Protein AF-A0A4U5PJP8-F1 (afdb_monomer)

Structure (mmCIF, N/CA/C/O backbone):
data_AF-A0A4U5PJP8-F1
#
_entry.id   AF-A0A4U5PJP8-F1
#
loop_
_atom_site.group_PDB
_atom_site.id
_atom_site.type_symbol
_atom_site.label_atom_id
_atom_site.label_alt_id
_atom_site.label_comp_id
_atom_site.label_asym_id
_atom_site.label_entity_id
_atom_site.label_seq_id
_atom_site.pdbx_PDB_ins_code
_atom_site.Cartn_x
_atom_site.Cartn_y
_atom_site.Cartn_z
_atom_site.occupancy
_atom_site.B_iso_or_equiv
_atom_site.auth_seq_id
_atom_site.auth_comp_id
_atom_site.auth_asym_id
_atom_site.auth_atom_id
_atom_site.pdbx_PDB_model_num
ATOM 1 N N . MET A 1 1 ? 1.789 38.811 -8.626 1.00 73.00 1 MET A N 1
ATOM 2 C CA . MET A 1 1 ? 1.783 38.838 -7.146 1.00 73.00 1 MET A CA 1
ATOM 3 C C . MET A 1 1 ? 2.077 37.422 -6.665 1.00 73.00 1 MET A C 1
ATOM 5 O O . MET A 1 1 ? 1.461 36.508 -7.191 1.00 73.00 1 MET A O 1
ATOM 9 N N . ILE A 1 2 ? 3.052 37.207 -5.775 1.00 87.88 2 ILE A N 1
ATOM 10 C CA . ILE A 1 2 ? 3.355 35.864 -5.243 1.00 87.88 2 ILE A CA 1
ATOM 11 C C . ILE A 1 2 ? 2.547 35.674 -3.959 1.00 87.88 2 ILE A C 1
ATOM 13 O O . ILE A 1 2 ? 2.768 36.397 -2.989 1.00 87.88 2 ILE A O 1
ATOM 17 N N . HIS A 1 3 ? 1.638 34.702 -3.949 1.00 88.25 3 HIS A N 1
ATOM 18 C CA . HIS A 1 3 ? 0.884 34.324 -2.755 1.00 88.25 3 HIS A CA 1
ATOM 19 C C . HIS A 1 3 ? 1.655 33.251 -1.980 1.00 88.25 3 HIS A C 1
ATOM 21 O O . HIS A 1 3 ? 2.099 32.260 -2.556 1.00 88.25 3 HIS A O 1
ATOM 27 N N . LYS A 1 4 ? 1.842 33.460 -0.672 1.00 88.75 4 LYS A N 1
ATOM 28 C CA . LYS A 1 4 ? 2.481 32.491 0.230 1.00 88.75 4 LYS A CA 1
ATOM 29 C C . LYS A 1 4 ? 1.432 31.870 1.146 1.00 88.75 4 LYS A C 1
ATOM 31 O O . LYS A 1 4 ? 0.497 32.554 1.553 1.00 88.75 4 LYS A O 1
ATOM 36 N N . SER A 1 5 ? 1.613 30.591 1.474 1.00 88.25 5 SER A N 1
ATOM 37 C CA . SER A 1 5 ? 0.767 29.890 2.445 1.00 88.25 5 SER A CA 1
ATOM 38 C C . SER A 1 5 ? 0.801 30.598 3.810 1.00 88.25 5 SER A C 1
ATOM 40 O O . SER A 1 5 ? 1.896 30.952 4.263 1.00 88.25 5 SER A O 1
ATOM 42 N N . PRO A 1 6 ? -0.348 30.764 4.495 1.00 91.25 6 PRO A N 1
ATOM 43 C CA . PRO A 1 6 ? -0.387 31.303 5.855 1.00 91.25 6 PRO A CA 1
ATOM 44 C C . PRO A 1 6 ? 0.172 30.319 6.897 1.00 91.25 6 PRO A C 1
ATOM 46 O O . PRO A 1 6 ? 0.487 30.724 8.010 1.00 91.25 6 PRO A O 1
ATOM 49 N N . PHE A 1 7 ? 0.333 29.041 6.542 1.00 87.69 7 PHE A N 1
ATOM 50 C CA . PHE A 1 7 ? 0.778 27.973 7.446 1.00 87.69 7 PHE A CA 1
ATOM 51 C C . PHE A 1 7 ? 2.306 27.789 7.487 1.00 87.69 7 PHE A C 1
ATOM 53 O O . PHE A 1 7 ? 2.803 26.815 8.045 1.00 87.69 7 PHE A O 1
ATOM 60 N N . GLY A 1 8 ? 3.070 28.714 6.897 1.00 84.75 8 GLY A N 1
ATOM 61 C CA . GLY A 1 8 ? 4.529 28.628 6.836 1.00 84.75 8 GLY A CA 1
ATOM 62 C C . GLY A 1 8 ? 5.041 27.603 5.818 1.00 84.75 8 GLY A C 1
ATOM 63 O O . GLY A 1 8 ? 4.315 27.153 4.929 1.00 84.75 8 GLY A O 1
ATOM 64 N N . LYS A 1 9 ? 6.337 27.279 5.904 1.00 76.25 9 LYS A N 1
ATOM 65 C CA . LYS A 1 9 ? 6.967 26.232 5.087 1.00 76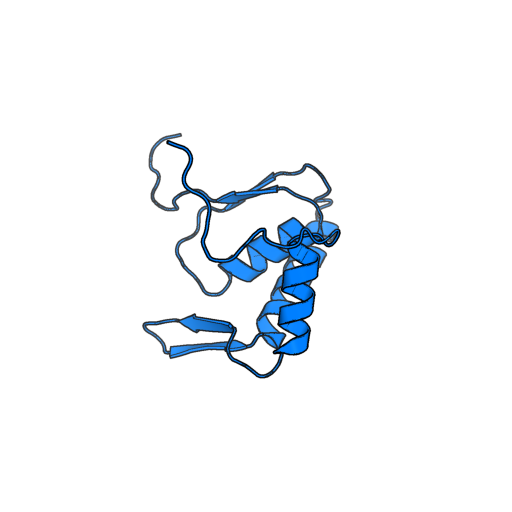.25 9 LYS A CA 1
ATOM 66 C C . LYS A 1 9 ? 6.868 24.904 5.837 1.00 76.25 9 LYS A C 1
ATOM 68 O O . LYS A 1 9 ? 7.256 24.845 6.998 1.00 76.25 9 LYS A O 1
ATOM 73 N N . TYR A 1 10 ? 6.373 23.864 5.170 1.00 73.06 10 TYR A N 1
ATOM 74 C CA . TYR A 1 10 ? 6.410 22.498 5.693 1.00 73.06 10 TYR A CA 1
ATOM 75 C C . TYR A 1 10 ? 7.865 22.073 5.938 1.00 73.06 10 TYR A C 1
ATOM 77 O O . TYR A 1 10 ? 8.746 22.419 5.146 1.00 73.06 10 TYR A O 1
ATOM 85 N N . PHE A 1 11 ? 8.120 21.357 7.034 1.00 68.00 11 PHE A N 1
ATOM 86 C CA . PHE A 1 11 ? 9.456 20.863 7.354 1.00 68.00 11 PHE A CA 1
ATOM 87 C C . PHE A 1 11 ? 9.774 19.660 6.460 1.00 68.00 11 PHE A C 1
ATOM 89 O O . PHE A 1 11 ? 9.059 18.661 6.536 1.00 68.00 11 PHE A O 1
ATOM 96 N N . PRO A 1 12 ? 10.812 19.720 5.610 1.00 70.94 12 PRO A N 1
ATOM 97 C CA . PRO A 1 12 ? 11.243 18.536 4.887 1.00 70.94 12 PRO A CA 1
ATOM 98 C C . PRO A 1 12 ? 11.752 17.503 5.899 1.00 70.94 12 PRO A C 1
ATOM 100 O O . PRO A 1 12 ? 12.578 17.828 6.751 1.00 70.94 12 PRO A O 1
ATOM 103 N N . THR A 1 13 ? 11.245 16.275 5.814 1.00 83.69 13 THR A N 1
ATOM 104 C CA . THR A 1 13 ? 11.874 15.120 6.463 1.00 83.69 13 THR A CA 1
ATOM 105 C C . THR A 1 13 ? 12.830 14.447 5.479 1.00 83.69 13 THR A C 1
ATOM 107 O O . THR A 1 13 ? 12.643 14.538 4.264 1.00 83.69 13 THR A O 1
ATOM 110 N N . ASN A 1 14 ? 13.866 13.801 6.014 1.00 88.38 14 ASN A N 1
ATOM 111 C CA . ASN A 1 14 ? 14.745 12.918 5.248 1.00 88.38 14 ASN A CA 1
ATOM 112 C C . ASN A 1 14 ? 14.154 11.505 5.098 1.00 88.38 14 ASN A C 1
ATOM 114 O O . ASN A 1 14 ? 14.706 10.701 4.351 1.00 88.38 14 ASN A O 1
ATOM 118 N N . ASP A 1 15 ? 13.062 11.205 5.805 1.00 90.38 15 ASP A N 1
ATOM 119 C CA . ASP A 1 15 ? 12.383 9.915 5.737 1.00 90.38 15 ASP A CA 1
ATOM 120 C C . ASP A 1 15 ? 11.684 9.742 4.387 1.00 90.38 15 ASP A C 1
ATOM 122 O O . ASP A 1 15 ? 11.126 10.691 3.822 1.00 90.38 15 ASP A O 1
ATOM 126 N N . SER A 1 16 ? 11.671 8.511 3.875 1.00 91.00 16 SER A N 1
ATOM 127 C CA . SER A 1 16 ? 10.877 8.211 2.690 1.00 91.00 16 SER A CA 1
ATOM 128 C C . SER A 1 16 ? 9.382 8.276 3.015 1.00 91.00 16 SER A C 1
ATOM 130 O O . SER A 1 16 ? 8.957 8.079 4.155 1.00 91.00 16 SER A O 1
ATOM 132 N N . PHE A 1 17 ? 8.552 8.502 1.993 1.00 90.94 17 PHE A N 1
ATOM 133 C CA . PHE A 1 17 ? 7.096 8.409 2.138 1.00 90.94 17 PHE A CA 1
ATOM 134 C C . PHE A 1 17 ? 6.677 7.081 2.792 1.00 90.94 17 PHE A C 1
ATOM 136 O O . PHE A 1 17 ? 5.863 7.073 3.715 1.00 90.94 17 PHE A O 1
ATOM 143 N N . THR A 1 18 ? 7.280 5.974 2.353 1.00 94.44 18 THR A N 1
ATOM 144 C CA . THR A 1 18 ? 7.021 4.635 2.883 1.00 94.44 18 THR A CA 1
ATOM 145 C C . THR A 1 18 ? 7.341 4.555 4.373 1.00 94.44 18 THR A C 1
ATOM 147 O O . THR A 1 18 ? 6.514 4.069 5.140 1.00 94.44 18 THR A O 1
ATOM 150 N N . ASP A 1 19 ? 8.485 5.089 4.811 1.00 94.25 19 ASP A N 1
ATOM 151 C CA . ASP A 1 19 ? 8.891 5.067 6.223 1.00 94.25 19 ASP A CA 1
ATOM 152 C C . ASP A 1 19 ? 7.912 5.840 7.110 1.00 94.25 19 ASP A C 1
ATOM 154 O O . ASP A 1 19 ? 7.503 5.345 8.165 1.00 94.25 19 ASP A O 1
ATOM 158 N N . ILE A 1 20 ? 7.480 7.020 6.652 1.00 94.25 20 ILE A N 1
ATOM 159 C CA . ILE A 1 20 ? 6.502 7.863 7.354 1.00 94.25 20 ILE A CA 1
ATOM 160 C C . ILE A 1 20 ? 5.178 7.111 7.520 1.00 94.25 20 ILE A C 1
ATOM 162 O O . ILE A 1 20 ? 4.610 7.071 8.616 1.00 94.25 20 ILE A O 1
ATOM 166 N N . VAL A 1 21 ? 4.681 6.490 6.446 1.00 95.62 21 VAL A N 1
ATOM 167 C CA . VAL A 1 21 ? 3.413 5.754 6.486 1.00 95.62 21 VAL A CA 1
ATOM 168 C C . VAL A 1 21 ? 3.535 4.522 7.377 1.00 95.62 21 VAL A C 1
ATOM 170 O O . VAL A 1 21 ? 2.706 4.352 8.268 1.00 95.62 21 VAL A O 1
ATOM 173 N N . LEU A 1 22 ? 4.582 3.707 7.220 1.00 96.62 22 LEU A N 1
ATOM 174 C CA . LEU A 1 22 ? 4.801 2.508 8.036 1.00 96.62 22 LEU A CA 1
ATOM 175 C C . LEU A 1 22 ? 4.946 2.838 9.530 1.00 96.62 22 LEU A C 1
ATOM 177 O O . LEU A 1 22 ? 4.450 2.092 10.379 1.00 96.62 22 LEU A O 1
ATOM 181 N N . ALA A 1 23 ? 5.586 3.960 9.874 1.00 95.88 23 ALA A N 1
ATOM 182 C CA . ALA A 1 23 ? 5.642 4.444 11.251 1.00 95.88 23 ALA A CA 1
ATOM 183 C C . ALA A 1 23 ? 4.240 4.756 11.799 1.00 95.88 23 ALA A C 1
ATOM 185 O O . ALA A 1 23 ? 3.904 4.321 12.903 1.00 95.88 23 ALA A O 1
ATOM 186 N N . SER A 1 24 ? 3.401 5.424 11.003 1.00 95.50 24 SER A N 1
ATOM 187 C CA . SER A 1 24 ? 2.005 5.707 11.354 1.00 95.50 24 SER A CA 1
ATOM 188 C C . SER A 1 24 ? 1.171 4.429 11.517 1.00 95.50 24 SER A C 1
ATOM 190 O O . SER A 1 24 ? 0.430 4.304 12.498 1.00 95.50 24 SER A O 1
ATOM 192 N N . LEU A 1 25 ? 1.346 3.428 10.636 1.00 97.44 25 LEU A N 1
ATOM 193 C CA . LEU A 1 25 ? 0.630 2.150 10.755 1.00 97.44 25 LEU A CA 1
ATOM 194 C C . LEU A 1 25 ? 0.928 1.456 12.091 1.00 97.44 25 LEU A C 1
ATOM 196 O O . LEU A 1 25 ? 0.021 0.974 12.769 1.00 97.44 25 LEU A O 1
ATOM 200 N N . ARG A 1 26 ? 2.197 1.455 12.516 1.00 97.44 26 ARG A N 1
ATOM 201 C CA . ARG A 1 26 ? 2.592 0.899 13.819 1.00 97.44 26 ARG A CA 1
ATOM 202 C C . ARG A 1 26 ? 2.036 1.716 14.984 1.00 97.44 26 ARG A C 1
ATOM 204 O O . ARG A 1 26 ? 1.551 1.139 15.955 1.00 97.44 26 ARG A O 1
ATOM 211 N N . GLN A 1 27 ? 2.076 3.045 14.888 1.00 98.06 27 GLN A N 1
ATOM 212 C CA . GLN A 1 27 ? 1.606 3.947 15.944 1.00 98.06 27 GLN A CA 1
ATOM 213 C C . GLN A 1 27 ? 0.097 3.826 16.202 1.00 98.06 27 GLN A C 1
ATOM 215 O O . GLN A 1 27 ? -0.362 4.010 17.331 1.00 98.06 27 GLN A O 1
ATOM 220 N N . HIS A 1 28 ? -0.690 3.533 15.169 1.00 97.94 28 HIS A N 1
ATOM 221 C CA . HIS A 1 28 ? -2.151 3.512 15.236 1.00 97.94 28 HIS A CA 1
ATOM 222 C C . HIS A 1 28 ? -2.761 2.117 15.095 1.00 97.94 28 HIS A C 1
ATOM 224 O O . HIS A 1 28 ? -3.952 2.017 14.815 1.00 97.94 28 HIS A O 1
ATOM 230 N N . LYS A 1 29 ? -1.970 1.066 15.346 1.00 97.69 29 LYS A N 1
ATOM 231 C CA . LYS A 1 29 ? -2.278 -0.354 15.102 1.00 97.69 29 LYS A CA 1
ATOM 232 C C . LYS A 1 29 ? -3.726 -0.800 15.376 1.00 97.69 29 LYS A C 1
ATOM 234 O O . LYS A 1 29 ? -4.288 -1.517 14.558 1.00 97.69 29 LYS A O 1
ATOM 239 N N . ASP A 1 30 ? -4.340 -0.346 16.471 1.00 97.38 30 ASP A N 1
ATOM 240 C CA . ASP A 1 30 ? -5.668 -0.801 16.917 1.00 97.38 30 ASP A CA 1
ATOM 241 C C . ASP A 1 30 ? -6.841 0.012 16.318 1.00 97.38 30 ASP A C 1
ATOM 243 O O . ASP A 1 30 ? -8.006 -0.264 16.601 1.00 97.38 30 ASP A O 1
ATOM 247 N N . LYS A 1 31 ? -6.566 1.048 15.513 1.00 98.38 31 LYS A N 1
ATOM 248 C CA . LYS A 1 31 ? -7.594 1.875 14.861 1.00 98.38 31 LYS A CA 1
ATOM 249 C C . LYS A 1 31 ? -7.966 1.308 13.483 1.00 98.38 31 LYS A C 1
ATOM 251 O O . LYS A 1 31 ? -7.116 0.699 12.834 1.00 98.38 31 LYS A O 1
ATOM 256 N N . PRO A 1 32 ? -9.198 1.539 12.990 1.00 98.12 32 PRO A N 1
ATOM 257 C CA . PRO A 1 32 ? -9.533 1.260 11.597 1.00 98.12 32 PRO A CA 1
ATOM 258 C C . PRO A 1 32 ? -8.724 2.180 10.670 1.00 98.12 32 PRO A C 1
ATOM 260 O O . PRO A 1 32 ? -8.728 3.398 10.855 1.00 98.12 32 PRO A O 1
ATOM 263 N N . ALA A 1 33 ? -8.042 1.591 9.692 1.00 97.94 33 ALA A N 1
ATOM 264 C CA . ALA A 1 33 ? -7.346 2.294 8.619 1.00 97.94 33 ALA A CA 1
ATOM 265 C C . ALA A 1 33 ? -8.243 2.443 7.387 1.00 97.94 33 ALA A C 1
ATOM 267 O O . ALA A 1 33 ? -8.318 3.524 6.806 1.00 97.94 33 ALA A O 1
ATOM 268 N N . LEU A 1 34 ? -8.945 1.367 7.017 1.00 98.12 34 LEU A N 1
ATOM 269 C CA . LEU A 1 34 ? -9.822 1.304 5.850 1.00 98.12 34 LEU A CA 1
ATOM 270 C C . LEU A 1 34 ? -11.197 0.784 6.262 1.00 98.12 34 LEU A C 1
ATOM 272 O O . LEU A 1 34 ? -11.310 -0.056 7.156 1.00 98.12 34 LEU A O 1
ATOM 276 N N . ILE A 1 35 ? -12.239 1.296 5.610 1.00 98.19 35 ILE A N 1
ATOM 277 C CA . ILE A 1 35 ? -13.622 0.868 5.817 1.00 98.19 35 ILE A CA 1
ATOM 278 C C . ILE A 1 35 ? -14.276 0.725 4.448 1.00 98.19 35 ILE A C 1
ATOM 280 O O . ILE A 1 35 ? -14.306 1.685 3.676 1.00 98.19 35 ILE A O 1
ATOM 284 N N . HIS A 1 36 ? -14.817 -0.453 4.155 1.00 97.75 36 HIS A N 1
ATOM 285 C CA . HIS A 1 36 ? -15.627 -0.662 2.968 1.00 97.75 36 HIS A CA 1
ATOM 286 C C . HIS A 1 36 ? -16.994 -0.018 3.192 1.00 97.75 36 HIS A C 1
ATOM 288 O O . HIS A 1 36 ? -17.724 -0.390 4.110 1.00 97.75 36 HIS A O 1
ATOM 294 N N . ALA A 1 37 ? -17.353 0.953 2.353 1.00 96.19 37 ALA A N 1
ATOM 295 C CA . ALA A 1 37 ? -18.535 1.782 2.580 1.00 96.19 37 ALA A CA 1
ATOM 296 C C . ALA A 1 37 ? -19.847 0.977 2.590 1.00 96.19 37 ALA A C 1
ATOM 298 O O . ALA A 1 37 ? -20.715 1.241 3.415 1.00 96.19 37 ALA A O 1
ATOM 299 N N . GLU A 1 38 ? -19.980 -0.009 1.698 1.00 96.56 38 GLU A N 1
ATOM 300 C CA . GLU A 1 38 ? -21.232 -0.766 1.543 1.00 96.56 38 GLU A CA 1
ATOM 301 C C . GLU A 1 38 ? 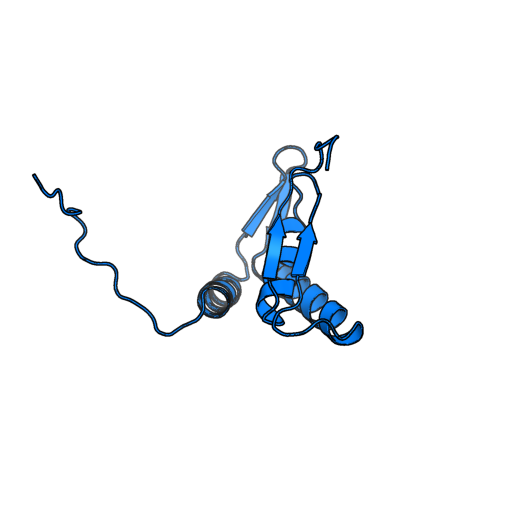-21.384 -1.910 2.557 1.00 96.56 38 GLU A C 1
ATOM 303 O O . GLU A 1 38 ? -22.448 -2.070 3.148 1.00 96.56 38 GLU A O 1
ATOM 308 N N . THR A 1 39 ? -20.331 -2.702 2.787 1.00 96.94 39 THR A N 1
ATOM 309 C CA . THR A 1 39 ? -20.365 -3.854 3.703 1.00 96.94 39 THR A CA 1
ATOM 310 C C . THR A 1 39 ? -20.074 -3.479 5.156 1.00 96.94 39 THR A C 1
ATOM 312 O O . THR A 1 39 ? -20.388 -4.244 6.065 1.00 96.94 39 THR A O 1
ATOM 315 N N . GLY A 1 40 ? -19.456 -2.318 5.399 1.00 97.62 40 GLY A N 1
ATOM 316 C CA . GLY A 1 40 ? -18.975 -1.913 6.719 1.00 97.62 40 GLY A CA 1
ATOM 317 C C . GLY A 1 40 ? -17.745 -2.689 7.202 1.00 97.62 40 GLY A C 1
ATOM 318 O O . GLY A 1 40 ? -17.335 -2.494 8.349 1.00 97.62 40 GLY A O 1
ATOM 319 N N . GLU A 1 41 ? -17.163 -3.547 6.357 1.00 98.06 41 GLU A N 1
ATOM 320 C CA . GLU A 1 41 ? -15.922 -4.266 6.641 1.00 98.06 41 GLU A CA 1
ATOM 321 C C . GLU A 1 41 ? -14.796 -3.281 6.960 1.00 98.06 41 GLU A C 1
ATOM 323 O O . GLU A 1 41 ? -14.698 -2.212 6.353 1.00 98.06 41 GLU A O 1
ATOM 328 N N . LYS A 1 42 ? -13.957 -3.621 7.941 1.00 98.38 42 LYS A N 1
ATOM 329 C CA . LYS A 1 42 ? -12.884 -2.750 8.419 1.00 98.38 42 LYS A CA 1
ATOM 330 C C . LYS A 1 42 ? -11.563 -3.486 8.367 1.00 98.38 42 LYS A C 1
ATOM 332 O O . LYS A 1 42 ? -11.482 -4.621 8.817 1.00 98.38 42 LYS A O 1
ATOM 337 N N . VAL A 1 43 ? -10.538 -2.772 7.922 1.00 98.38 43 VAL A N 1
ATOM 338 C CA . VAL A 1 43 ? -9.141 -3.185 8.040 1.00 98.38 43 VAL A CA 1
ATOM 339 C C . VAL A 1 43 ? -8.474 -2.231 9.015 1.00 98.38 43 VAL A C 1
ATOM 341 O O . VAL A 1 43 ? -8.480 -1.013 8.816 1.00 98.38 43 VAL A O 1
ATOM 344 N N . SER A 1 44 ? -7.935 -2.765 10.101 1.00 98.62 44 SER A N 1
ATOM 345 C CA . SER A 1 44 ? -7.140 -2.022 11.073 1.00 98.62 44 SER A CA 1
ATOM 346 C C . SER A 1 44 ? -5.780 -1.616 10.505 1.00 98.62 44 SER A C 1
ATOM 348 O O . SER A 1 44 ? -5.283 -2.183 9.531 1.00 98.62 44 SER A O 1
ATOM 350 N N . PHE A 1 45 ? -5.129 -0.642 11.140 1.00 98.62 45 PHE A N 1
ATOM 351 C CA . PHE A 1 45 ? -3.753 -0.278 10.796 1.00 98.62 45 PHE A CA 1
ATOM 352 C C . PHE A 1 45 ? -2.777 -1.456 10.956 1.00 98.62 45 PHE A C 1
ATOM 354 O O . PHE A 1 45 ? -1.845 -1.584 10.162 1.00 98.62 45 PHE A O 1
ATOM 361 N N . ALA A 1 46 ? -2.997 -2.332 11.945 1.00 98.62 46 ALA A N 1
ATOM 362 C CA . ALA A 1 46 ? -2.209 -3.549 12.127 1.00 98.62 46 ALA A CA 1
ATOM 363 C C . ALA A 1 46 ? -2.369 -4.527 10.953 1.00 98.62 46 ALA A C 1
ATOM 365 O O . ALA A 1 46 ? -1.369 -5.025 10.433 1.00 98.62 46 ALA A O 1
ATOM 366 N N . GLU A 1 47 ? -3.607 -4.774 10.522 1.00 98.62 47 GLU A N 1
ATOM 367 C CA . GLU A 1 47 ? -3.911 -5.664 9.395 1.00 98.62 47 GLU A CA 1
ATOM 368 C C . GLU A 1 47 ? -3.364 -5.104 8.084 1.00 98.62 47 GLU A C 1
ATOM 370 O O . GLU A 1 47 ? -2.696 -5.831 7.355 1.00 98.62 47 GLU A O 1
ATOM 375 N N . LEU A 1 48 ? -3.535 -3.803 7.828 1.00 98.69 48 LEU A N 1
ATOM 376 C CA . LEU A 1 48 ? -2.960 -3.149 6.652 1.00 98.69 48 LEU A CA 1
ATOM 377 C C . LEU A 1 48 ? -1.429 -3.260 6.641 1.00 98.69 48 LEU A C 1
ATOM 379 O O . LEU A 1 48 ? -0.836 -3.572 5.610 1.00 98.69 48 LEU A O 1
ATOM 383 N N . ASN A 1 49 ? -0.776 -3.046 7.788 1.00 98.44 49 ASN A N 1
ATOM 384 C CA . ASN A 1 49 ? 0.671 -3.217 7.895 1.00 98.44 49 ASN A CA 1
ATOM 385 C C . ASN A 1 49 ? 1.086 -4.661 7.584 1.00 98.44 49 ASN A C 1
ATOM 387 O O . ASN A 1 49 ? 2.044 -4.872 6.845 1.00 98.44 49 ASN A O 1
ATOM 391 N N . HIS A 1 50 ? 0.367 -5.649 8.118 1.00 98.56 50 HIS A N 1
ATOM 392 C CA . HIS A 1 50 ? 0.636 -7.060 7.853 1.00 98.56 50 HIS A CA 1
ATOM 393 C C . HIS A 1 50 ? 0.447 -7.418 6.371 1.00 98.56 50 HIS A C 1
ATOM 395 O O . HIS A 1 50 ? 1.339 -8.016 5.771 1.00 98.56 50 HIS A O 1
ATOM 401 N N . GLN A 1 51 ? -0.660 -6.992 5.759 1.00 98.69 51 GLN A N 1
ATOM 402 C CA . GLN A 1 51 ? -0.946 -7.210 4.339 1.00 98.69 51 GLN A CA 1
ATOM 403 C C . GLN A 1 51 ? 0.115 -6.562 3.440 1.00 98.69 51 GLN A C 1
ATOM 405 O O . GLN A 1 51 ? 0.601 -7.208 2.516 1.00 98.69 51 GLN A O 1
ATOM 410 N N . ALA A 1 52 ? 0.540 -5.328 3.737 1.00 98.56 52 ALA A N 1
ATOM 411 C CA . ALA A 1 52 ? 1.599 -4.651 2.987 1.00 98.56 52 ALA A CA 1
ATOM 412 C C . ALA A 1 52 ? 2.932 -5.418 3.038 1.00 98.56 52 ALA A C 1
ATOM 414 O O . ALA A 1 52 ? 3.579 -5.595 2.006 1.00 98.56 52 ALA A O 1
ATOM 415 N N . HIS A 1 53 ? 3.314 -5.938 4.213 1.00 98.56 53 HIS A N 1
ATOM 416 C CA . HIS A 1 53 ? 4.508 -6.783 4.341 1.00 98.56 53 HIS A CA 1
ATOM 417 C C . HIS A 1 53 ? 4.346 -8.107 3.587 1.00 98.56 53 HIS A C 1
ATOM 419 O O . HIS A 1 53 ? 5.291 -8.551 2.946 1.00 98.56 53 HIS A O 1
ATOM 425 N N . SER A 1 54 ? 3.153 -8.710 3.600 1.00 98.69 54 SER A N 1
ATOM 426 C CA . SER A 1 54 ? 2.878 -9.921 2.821 1.00 98.69 54 SER A CA 1
ATOM 427 C C . SER A 1 54 ? 3.041 -9.684 1.316 1.00 98.69 54 SER A C 1
ATOM 429 O O . SER A 1 54 ? 3.608 -10.533 0.631 1.00 98.69 54 SER A O 1
ATOM 431 N N . VAL A 1 55 ? 2.578 -8.540 0.798 1.00 98.44 55 VAL A N 1
ATOM 432 C CA . VAL A 1 55 ? 2.791 -8.157 -0.607 1.00 98.44 55 VAL A CA 1
ATOM 433 C C . VAL A 1 55 ? 4.280 -7.962 -0.884 1.00 98.44 55 VAL A C 1
ATOM 435 O O . VAL A 1 55 ? 4.783 -8.517 -1.855 1.00 98.44 55 VAL A O 1
ATOM 438 N N . ALA A 1 56 ? 4.997 -7.221 -0.032 1.00 98.25 56 ALA A N 1
ATOM 439 C CA . ALA A 1 56 ? 6.433 -6.990 -0.197 1.00 98.25 56 ALA A CA 1
ATOM 440 C C . ALA A 1 56 ? 7.230 -8.307 -0.237 1.00 98.25 56 ALA A C 1
ATOM 442 O O . ALA A 1 56 ? 8.033 -8.508 -1.143 1.00 98.25 56 ALA A O 1
ATOM 443 N N . SER A 1 57 ? 6.946 -9.238 0.682 1.00 98.50 57 SER A N 1
ATOM 444 C CA . SER A 1 57 ? 7.583 -10.560 0.711 1.00 98.50 57 SER A CA 1
ATOM 445 C C . SER A 1 57 ? 7.271 -11.397 -0.529 1.00 98.50 57 SER A C 1
ATOM 447 O O . SER A 1 57 ? 8.149 -12.091 -1.029 1.00 98.50 57 SER A O 1
ATOM 449 N N . TYR A 1 58 ? 6.045 -11.340 -1.054 1.00 98.50 58 TYR A N 1
ATOM 450 C CA . TYR A 1 58 ? 5.721 -12.018 -2.311 1.00 98.50 58 TYR A CA 1
ATOM 451 C C . TYR A 1 58 ? 6.469 -11.403 -3.502 1.00 98.50 58 TYR A C 1
ATOM 453 O O . TYR A 1 58 ? 7.009 -12.126 -4.335 1.00 98.50 58 TYR A O 1
ATOM 461 N N . LEU A 1 59 ? 6.537 -10.072 -3.569 1.00 98.31 59 LEU A N 1
ATOM 462 C CA . LEU A 1 59 ? 7.278 -9.362 -4.610 1.00 98.31 59 LEU A CA 1
ATOM 463 C C . LEU A 1 59 ? 8.773 -9.721 -4.577 1.00 98.31 59 LEU A C 1
ATOM 465 O O . LEU A 1 59 ? 9.357 -9.995 -5.621 1.00 98.31 59 LEU A O 1
ATOM 469 N N . GLU A 1 60 ? 9.370 -9.812 -3.388 1.00 98.12 60 GLU A N 1
ATOM 470 C CA . GLU A 1 60 ? 10.743 -10.299 -3.216 1.00 98.12 60 GLU A CA 1
ATOM 471 C C . GLU A 1 60 ? 10.933 -11.718 -3.783 1.00 98.12 60 GLU A C 1
ATOM 473 O O . GLU A 1 60 ? 11.910 -11.975 -4.483 1.00 98.12 60 GLU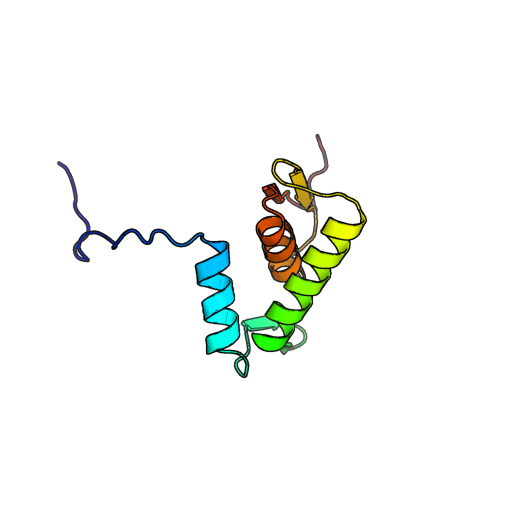 A O 1
ATOM 478 N N . GLN A 1 61 ? 9.980 -12.629 -3.545 1.00 98.44 61 GLN A N 1
ATOM 479 C CA . GLN A 1 61 ? 10.040 -14.012 -4.042 1.00 98.44 61 GLN A CA 1
ATOM 480 C C . GLN A 1 61 ? 10.011 -14.121 -5.570 1.00 98.44 61 GLN A C 1
ATOM 482 O O . GLN A 1 61 ? 10.553 -15.081 -6.114 1.00 98.44 61 GLN A O 1
ATOM 487 N N . ILE A 1 62 ? 9.380 -13.166 -6.256 1.00 98.06 62 ILE A N 1
ATOM 488 C CA . ILE A 1 62 ? 9.354 -13.104 -7.725 1.00 98.06 62 ILE A CA 1
ATOM 489 C C . ILE A 1 62 ? 10.455 -12.198 -8.296 1.00 98.06 62 ILE A C 1
ATOM 491 O O . ILE A 1 62 ? 10.363 -11.780 -9.447 1.00 98.06 62 ILE A O 1
ATOM 495 N N . GLU A 1 63 ? 11.476 -11.887 -7.491 1.00 97.94 63 GLU A N 1
ATOM 496 C CA . GLU A 1 63 ? 12.629 -11.051 -7.851 1.00 97.94 63 GLU A CA 1
ATOM 497 C C . GLU A 1 63 ? 12.263 -9.613 -8.264 1.00 97.94 63 GLU A C 1
ATOM 499 O O . GLU A 1 63 ? 13.046 -8.930 -8.927 1.00 97.94 63 GLU A O 1
ATOM 504 N N . PHE A 1 64 ? 11.093 -9.121 -7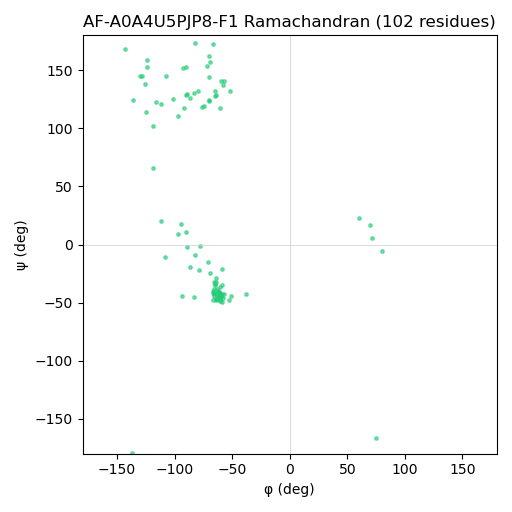.836 1.00 98.31 64 PHE A N 1
ATOM 505 C CA . PHE A 1 64 ? 10.699 -7.730 -8.037 1.00 98.31 64 PHE A CA 1
ATOM 506 C C . PHE A 1 64 ? 11.558 -6.817 -7.162 1.00 98.31 64 PHE A C 1
ATOM 508 O O . PHE A 1 64 ? 11.614 -6.951 -5.932 1.00 98.31 64 PHE A O 1
ATOM 515 N N . GLN A 1 65 ? 12.213 -5.859 -7.806 1.00 95.12 65 GLN A N 1
ATOM 516 C CA . GLN A 1 65 ? 13.268 -5.062 -7.203 1.00 95.12 65 GLN A CA 1
ATOM 517 C C . GLN A 1 65 ? 13.152 -3.577 -7.542 1.00 95.12 65 GLN A C 1
ATOM 519 O O . GLN A 1 65 ? 12.258 -3.095 -8.244 1.00 95.12 65 GLN A O 1
ATOM 524 N N . ARG A 1 66 ? 14.111 -2.811 -7.024 1.00 96.31 66 ARG A N 1
ATOM 525 C CA . ARG A 1 66 ? 14.220 -1.383 -7.288 1.00 96.31 66 ARG A CA 1
ATOM 526 C C . ARG A 1 66 ? 14.196 -1.115 -8.796 1.00 96.31 66 ARG A C 1
ATOM 528 O O . ARG A 1 66 ? 15.018 -1.654 -9.530 1.00 96.31 66 ARG A O 1
ATOM 535 N N . ARG A 1 67 ? 13.368 -0.145 -9.202 1.00 94.25 67 ARG A N 1
ATOM 536 C CA . ARG A 1 67 ? 13.133 0.304 -10.596 1.00 94.25 67 ARG A CA 1
ATOM 537 C C . ARG A 1 67 ? 12.175 -0.563 -11.415 1.00 94.25 67 ARG A C 1
ATOM 539 O O . ARG A 1 67 ? 11.827 -0.125 -12.511 1.00 94.25 67 ARG A O 1
ATOM 546 N N . ASP A 1 68 ? 11.704 -1.689 -10.892 1.00 97.94 68 ASP A N 1
ATOM 547 C CA . ASP A 1 68 ? 10.608 -2.417 -11.527 1.00 97.94 68 ASP A CA 1
ATOM 548 C C . ASP A 1 68 ? 9.289 -1.665 -11.355 1.00 97.94 68 ASP A C 1
ATOM 550 O O . ASP A 1 68 ? 9.111 -0.884 -10.415 1.00 97.94 68 ASP A O 1
ATOM 554 N N . VAL A 1 69 ? 8.360 -1.882 -12.286 1.00 97.88 69 VAL A N 1
ATOM 555 C CA . VAL A 1 69 ? 7.062 -1.201 -12.315 1.00 97.88 69 VAL A CA 1
ATOM 556 C C . VAL A 1 69 ? 5.948 -2.221 -12.120 1.00 97.88 69 VAL A C 1
ATOM 558 O O . VAL A 1 69 ? 5.803 -3.146 -12.914 1.00 97.88 69 VAL A O 1
ATOM 561 N N . ALA A 1 70 ? 5.126 -2.019 -11.093 1.00 97.69 70 ALA A N 1
ATOM 562 C CA . ALA A 1 70 ? 3.893 -2.764 -10.881 1.00 97.69 70 ALA A CA 1
ATOM 563 C C . ALA A 1 70 ? 2.709 -1.952 -11.425 1.00 97.69 70 ALA A C 1
ATOM 565 O O . ALA A 1 70 ? 2.357 -0.906 -10.874 1.00 97.69 70 ALA A O 1
ATOM 566 N N . CYS A 1 71 ? 2.101 -2.426 -12.513 1.00 95.94 71 CYS A N 1
ATOM 567 C CA . CYS A 1 71 ? 0.860 -1.860 -13.038 1.00 95.94 71 CYS A CA 1
ATOM 568 C C . CYS A 1 71 ? -0.341 -2.451 -12.292 1.00 95.94 71 CYS A C 1
ATOM 570 O O . CYS A 1 71 ? -0.449 -3.670 -12.165 1.00 95.94 71 CYS A O 1
ATOM 572 N N . CYS A 1 72 ? -1.244 -1.597 -11.816 1.00 95.00 72 CYS A N 1
ATOM 573 C CA . CYS A 1 72 ? -2.421 -2.003 -11.061 1.00 95.00 72 CYS A CA 1
ATOM 574 C C . CYS A 1 72 ? -3.693 -1.451 -11.714 1.00 95.00 72 CYS A C 1
ATOM 576 O O . CYS A 1 72 ? -3.901 -0.237 -11.755 1.00 95.00 72 CYS A O 1
ATOM 578 N N . ALA A 1 73 ? -4.530 -2.361 -12.218 1.00 94.69 73 ALA A N 1
ATOM 579 C CA . ALA A 1 73 ? -5.785 -2.081 -12.912 1.00 94.69 73 ALA A CA 1
ATOM 580 C C . ALA A 1 73 ? -6.962 -2.711 -12.150 1.00 94.69 73 ALA A C 1
ATOM 582 O O . ALA A 1 73 ? -7.585 -3.662 -12.618 1.00 94.69 73 ALA A O 1
ATOM 583 N N . ILE A 1 74 ? -7.228 -2.222 -10.939 1.00 94.62 74 ILE A N 1
ATOM 584 C CA . ILE A 1 74 ? -8.274 -2.755 -10.052 1.00 94.62 74 ILE A CA 1
ATOM 585 C C . ILE A 1 74 ? -9.258 -1.650 -9.647 1.00 94.62 74 ILE A C 1
ATOM 587 O O . ILE A 1 74 ? -8.875 -0.475 -9.634 1.00 94.62 74 ILE A O 1
ATOM 591 N N . PRO A 1 75 ? -10.526 -1.981 -9.338 1.00 94.19 75 PRO A N 1
ATOM 592 C CA . PRO A 1 75 ? -11.449 -1.023 -8.737 1.00 94.19 75 PRO A CA 1
ATOM 593 C C . PRO A 1 75 ? -10.999 -0.643 -7.318 1.00 94.19 75 PRO A C 1
ATOM 595 O O . PRO A 1 75 ? -10.091 -1.248 -6.748 1.00 94.19 75 PRO A O 1
ATOM 598 N N . ASN A 1 76 ? -11.669 0.341 -6.714 1.00 94.19 76 ASN A N 1
ATOM 599 C CA . ASN A 1 76 ? -11.460 0.650 -5.301 1.00 94.19 76 ASN A CA 1
ATOM 600 C C . ASN A 1 76 ? -11.807 -0.576 -4.444 1.00 94.19 76 ASN A C 1
ATOM 602 O O . ASN A 1 76 ? -12.958 -1.008 -4.420 1.00 94.19 76 ASN A O 1
ATOM 606 N N . CYS A 1 77 ? -10.820 -1.102 -3.725 1.00 95.69 77 CYS A N 1
ATOM 607 C CA . CYS A 1 77 ? -10.966 -2.228 -2.811 1.00 95.69 77 CYS A CA 1
ATOM 608 C C . CYS A 1 77 ? -10.076 -2.035 -1.574 1.00 95.69 77 CYS A C 1
ATOM 610 O O . CYS A 1 77 ? -9.229 -1.134 -1.533 1.00 95.69 77 CYS A O 1
ATOM 612 N N . LEU A 1 78 ? -10.276 -2.863 -0.547 1.00 97.94 78 LEU A N 1
ATOM 613 C CA . LEU A 1 78 ? -9.537 -2.761 0.715 1.00 97.94 78 LEU A CA 1
ATOM 614 C C . LEU A 1 78 ? -8.058 -3.150 0.563 1.00 97.94 78 LEU A C 1
ATOM 616 O O . LEU A 1 78 ? -7.217 -2.680 1.321 1.00 97.94 78 LEU A O 1
ATOM 620 N N . GLU A 1 79 ? -7.729 -3.960 -0.439 1.00 96.44 79 GLU A N 1
ATOM 621 C CA . GLU A 1 79 ? -6.383 -4.464 -0.714 1.00 96.44 79 GLU A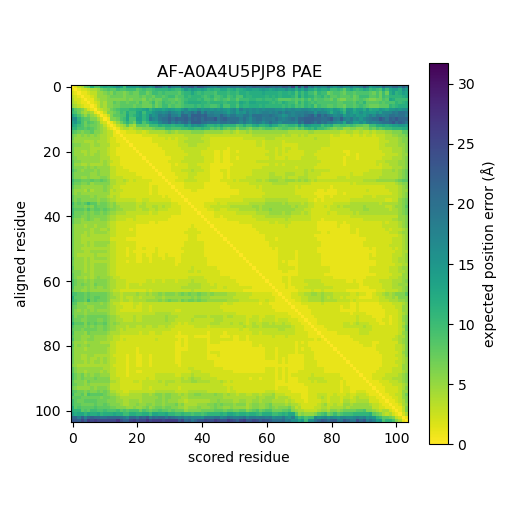 CA 1
ATOM 622 C C . GLU A 1 79 ? -5.497 -3.428 -1.416 1.00 96.44 79 GLU A C 1
ATOM 6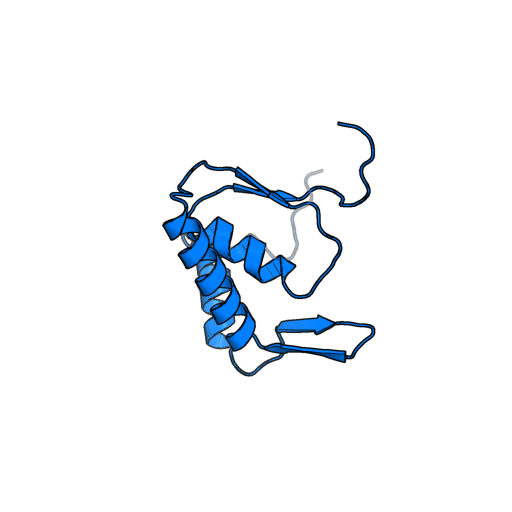24 O O . GLU A 1 79 ? -4.269 -3.512 -1.345 1.00 96.44 79 GLU A O 1
ATOM 629 N N . PHE A 1 80 ? -6.096 -2.434 -2.084 1.00 97.25 80 PHE A N 1
ATOM 630 C CA . PHE A 1 80 ? -5.366 -1.452 -2.887 1.00 97.25 80 PHE A CA 1
ATOM 631 C C . PHE A 1 80 ? -4.233 -0.757 -2.102 1.00 97.25 80 PHE A C 1
ATOM 633 O O . PHE A 1 80 ? -3.103 -0.734 -2.598 1.00 97.25 80 PHE A O 1
ATOM 640 N N . PRO A 1 81 ? -4.441 -0.253 -0.868 1.00 97.19 81 PRO A N 1
ATOM 641 C CA . PRO A 1 81 ? -3.361 0.378 -0.109 1.00 97.19 81 PRO A CA 1
ATOM 642 C C . PRO A 1 81 ? -2.232 -0.588 0.272 1.00 97.19 81 PRO A C 1
ATOM 644 O O . PRO A 1 81 ? -1.070 -0.183 0.277 1.00 97.19 81 PRO A O 1
ATOM 647 N N . ALA A 1 82 ? -2.541 -1.859 0.548 1.00 98.06 82 ALA A N 1
ATOM 648 C CA . ALA A 1 82 ? -1.524 -2.869 0.841 1.00 98.06 82 ALA A CA 1
ATOM 649 C C . ALA A 1 82 ? -0.647 -3.156 -0.388 1.00 98.06 82 ALA A C 1
ATOM 651 O O . ALA A 1 82 ? 0.573 -3.249 -0.256 1.00 98.06 82 ALA A O 1
ATOM 652 N N . LEU A 1 83 ? -1.250 -3.221 -1.584 1.00 97.69 83 LEU A N 1
ATOM 653 C CA . LEU A 1 83 ? -0.528 -3.390 -2.850 1.00 97.69 83 LEU A CA 1
ATOM 654 C C . LEU A 1 83 ? 0.449 -2.239 -3.107 1.00 97.69 83 LEU A C 1
ATOM 656 O O . LEU A 1 83 ? 1.622 -2.473 -3.395 1.00 97.69 83 LEU A O 1
ATOM 660 N N . VAL A 1 84 ? -0.018 -0.996 -2.958 1.00 97.50 84 VAL A N 1
ATOM 661 C CA . VAL A 1 84 ? 0.812 0.204 -3.142 1.00 97.50 84 VAL A CA 1
ATOM 662 C C . VAL A 1 84 ? 2.002 0.192 -2.183 1.00 97.50 84 VAL A C 1
ATOM 664 O O . VAL A 1 84 ? 3.143 0.375 -2.609 1.00 97.50 84 VAL A O 1
ATOM 667 N N . LEU A 1 85 ? 1.749 -0.047 -0.893 1.00 98.00 85 LEU A N 1
ATOM 668 C CA . LEU A 1 85 ? 2.797 -0.042 0.125 1.00 98.00 85 LEU A CA 1
ATOM 669 C C . LEU A 1 85 ? 3.800 -1.176 -0.078 1.00 98.00 85 LEU A C 1
ATOM 671 O O . LEU A 1 85 ? 4.998 -0.925 0.011 1.00 98.00 85 LEU A O 1
ATOM 675 N N . GLY A 1 86 ? 3.344 -2.385 -0.414 1.00 98.12 86 GLY A N 1
ATOM 676 C CA . GLY A 1 86 ? 4.233 -3.516 -0.681 1.00 98.12 86 GLY A CA 1
ATOM 677 C C . GLY A 1 86 ? 5.192 -3.255 -1.847 1.00 98.12 86 GLY A C 1
ATOM 678 O O . GLY A 1 86 ? 6.389 -3.509 -1.730 1.00 98.12 86 GLY A O 1
ATOM 679 N N . VAL A 1 87 ? 4.703 -2.655 -2.939 1.00 98.12 87 VAL A N 1
ATOM 680 C CA . VAL A 1 87 ? 5.547 -2.235 -4.076 1.00 98.12 87 VAL A CA 1
ATOM 681 C C . VAL A 1 87 ? 6.577 -1.187 -3.649 1.00 98.12 87 VAL A C 1
ATOM 683 O O . VAL A 1 87 ? 7.758 -1.295 -3.987 1.00 98.12 87 VAL A O 1
ATOM 686 N N . MET A 1 88 ? 6.147 -0.185 -2.878 1.00 96.75 88 MET A N 1
ATOM 687 C CA . MET A 1 88 ? 7.030 0.876 -2.390 1.00 96.75 88 MET A CA 1
ATOM 688 C C . MET A 1 88 ? 8.088 0.360 -1.404 1.00 96.75 88 MET A C 1
ATOM 690 O O . MET A 1 88 ? 9.204 0.879 -1.394 1.00 96.75 88 MET A O 1
ATOM 694 N N . MET A 1 89 ? 7.773 -0.662 -0.602 1.00 96.88 89 MET A N 1
ATOM 695 C CA . MET A 1 89 ? 8.719 -1.314 0.313 1.00 96.88 89 MET A CA 1
ATOM 696 C C . MET A 1 89 ? 9.858 -2.019 -0.433 1.00 96.88 89 MET A C 1
ATOM 698 O O . MET A 1 89 ? 10.999 -1.952 0.015 1.00 96.88 89 MET A O 1
ATOM 702 N N . GLN A 1 90 ? 9.584 -2.597 -1.606 1.00 96.88 90 GLN A N 1
ATOM 703 C CA . GLN A 1 90 ? 10.612 -3.183 -2.478 1.00 96.88 90 GLN A CA 1
ATOM 704 C C . GLN A 1 90 ? 11.408 -2.134 -3.280 1.00 96.88 90 GLN A C 1
ATOM 706 O O . GLN A 1 90 ? 12.304 -2.471 -4.056 1.00 96.88 90 GLN A O 1
ATOM 711 N N . GLY A 1 91 ? 11.089 -0.843 -3.127 1.00 95.38 91 GLY A N 1
ATOM 712 C CA . GLY A 1 91 ? 11.693 0.240 -3.906 1.00 95.38 91 GLY A CA 1
ATOM 713 C C . GLY A 1 91 ? 11.271 0.256 -5.380 1.00 95.38 91 GLY A C 1
ATOM 714 O O . GLY A 1 91 ? 11.947 0.893 -6.198 1.00 95.38 91 GLY A O 1
ATOM 715 N N . GLY A 1 92 ? 10.192 -0.451 -5.726 1.00 96.44 92 GLY A N 1
ATOM 716 C CA . GLY A 1 92 ? 9.591 -0.432 -7.055 1.00 96.44 92 GLY A CA 1
ATOM 717 C C . GLY A 1 92 ? 8.654 0.757 -7.260 1.00 96.44 92 GLY A C 1
ATOM 718 O O . GLY A 1 92 ? 8.361 1.528 -6.343 1.00 96.44 92 GLY A O 1
ATOM 719 N N . LEU A 1 93 ? 8.181 0.914 -8.493 1.00 96.88 93 LEU A N 1
ATOM 720 C CA . LEU A 1 93 ? 7.240 1.954 -8.887 1.00 96.88 93 LEU A CA 1
ATOM 721 C C . LEU A 1 93 ? 5.832 1.377 -8.994 1.00 96.88 93 LEU A C 1
ATOM 723 O O . LEU A 1 93 ? 5.586 0.439 -9.749 1.00 96.88 93 LEU A O 1
ATOM 727 N N . PHE A 1 94 ? 4.892 1.981 -8.277 1.00 97.00 94 PHE A N 1
ATOM 728 C CA . PHE A 1 94 ? 3.474 1.688 -8.438 1.00 97.00 94 PHE A CA 1
ATOM 729 C C . PHE A 1 94 ? 2.886 2.552 -9.559 1.00 97.00 94 PHE A C 1
ATOM 731 O O . PHE A 1 94 ? 2.998 3.778 -9.519 1.00 97.00 94 PHE A O 1
ATOM 738 N N . SER A 1 95 ? 2.234 1.921 -10.535 1.00 96.19 95 SER A N 1
ATOM 739 C CA . SER A 1 95 ? 1.524 2.591 -11.624 1.00 96.19 95 SER A CA 1
ATOM 740 C C . SER A 1 95 ? 0.044 2.219 -11.579 1.00 96.19 95 SER A C 1
ATOM 742 O O . SER A 1 95 ? -0.345 1.120 -11.97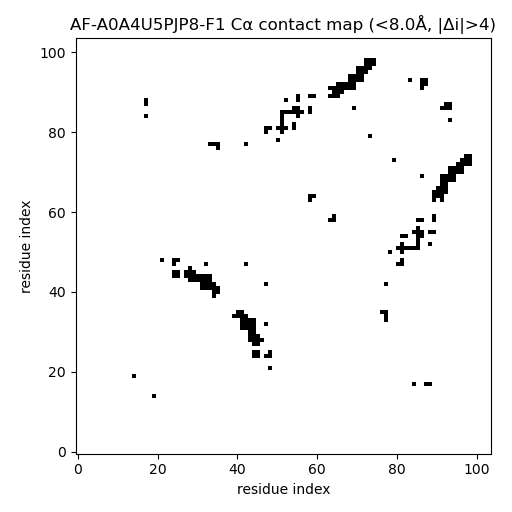3 1.00 96.19 95 SER A O 1
ATOM 744 N N . GLY A 1 96 ? -0.787 3.128 -11.069 1.00 94.25 96 GLY A N 1
ATOM 745 C CA . GLY A 1 96 ? -2.238 2.959 -11.077 1.00 94.25 96 GLY A CA 1
ATOM 746 C C . GLY A 1 96 ? -2.822 3.309 -12.442 1.00 94.25 96 GLY A C 1
ATOM 747 O O . GLY A 1 96 ? -2.518 4.369 -12.988 1.00 94.25 96 GLY A O 1
ATOM 748 N N . THR A 1 97 ? -3.688 2.447 -12.967 1.00 93.88 97 THR A N 1
ATOM 749 C CA . THR A 1 97 ? -4.506 2.729 -14.151 1.00 93.88 97 THR A CA 1
ATOM 750 C C . THR A 1 97 ? -5.983 2.543 -13.825 1.00 93.88 97 THR A C 1
ATOM 752 O O . THR A 1 97 ? -6.348 1.876 -12.855 1.00 93.88 97 THR A O 1
ATOM 755 N N . ASN A 1 98 ? -6.855 3.153 -14.622 1.00 92.62 98 ASN A N 1
ATOM 756 C CA . ASN A 1 98 ? -8.283 2.937 -14.468 1.00 92.62 98 ASN A CA 1
ATOM 757 C C . ASN A 1 98 ? -8.624 1.509 -14.917 1.00 92.62 98 ASN A C 1
ATOM 759 O O . ASN A 1 98 ? -8.357 1.133 -16.058 1.00 92.62 98 ASN A O 1
ATOM 763 N N . PHE A 1 99 ? -9.249 0.730 -14.031 1.00 91.31 99 PHE A N 1
ATOM 764 C CA . PHE A 1 99 ? -9.669 -0.645 -14.319 1.00 91.31 99 PHE A CA 1
ATOM 765 C C . PHE A 1 99 ? -10.634 -0.752 -15.514 1.00 91.31 99 PHE A C 1
ATOM 767 O O . PHE A 1 99 ? -10.767 -1.823 -16.096 1.00 91.31 99 PHE A O 1
ATOM 774 N N . ALA A 1 100 ? -11.313 0.344 -15.868 1.00 93.00 100 ALA A N 1
ATOM 775 C CA . ALA A 1 100 ? -12.293 0.405 -16.947 1.00 93.00 100 ALA A CA 1
ATOM 776 C C . ALA A 1 100 ? -11.727 0.928 -18.283 1.00 93.00 100 ALA A C 1
ATOM 778 O O . ALA A 1 100 ? -12.505 1.214 -19.192 1.00 93.00 100 ALA A O 1
ATOM 779 N N . PHE A 1 101 ? -10.408 1.106 -18.423 1.00 90.69 101 PHE A N 1
ATOM 780 C CA . PHE A 1 101 ? -9.825 1.485 -19.714 1.00 90.69 101 PHE A CA 1
ATOM 781 C C . PHE A 1 101 ? -10.010 0.383 -20.762 1.00 90.69 101 PHE A C 1
ATOM 783 O O . PHE A 1 101 ? -9.747 -0.790 -20.510 1.00 90.69 101 PHE A O 1
ATOM 790 N N . THR A 1 102 ? -10.468 0.784 -21.949 1.00 86.56 102 THR A N 1
ATOM 791 C CA . THR A 1 102 ? -10.769 -0.109 -23.079 1.00 86.56 102 THR A CA 1
ATOM 792 C C . THR A 1 102 ? -9.767 -0.002 -24.225 1.00 86.56 102 THR A C 1
ATOM 794 O O . THR A 1 102 ? -9.805 -0.822 -25.137 1.00 86.56 102 THR A O 1
ATOM 797 N N . GLU A 1 103 ? -8.890 1.001 -24.201 1.00 74.81 103 GLU A N 1
ATOM 798 C CA . GLU A 1 103 ? -7.888 1.267 -25.236 1.00 74.81 103 GLU A CA 1
ATOM 799 C C . GLU A 1 103 ? -6.512 1.452 -24.581 1.00 74.81 103 GLU A C 1
ATOM 801 O O . GLU A 1 103 ? -6.427 1.953 -23.455 1.00 74.81 103 GLU A O 1
ATOM 806 N N . CYS A 1 104 ? -5.463 1.000 -25.275 1.00 58.75 104 CYS A N 1
ATOM 807 C CA . CYS A 1 104 ? -4.065 1.083 -24.844 1.00 58.75 104 CYS A CA 1
ATOM 808 C C . CYS A 1 104 ? -3.390 2.361 -25.345 1.00 58.75 104 CYS A C 1
ATOM 810 O O . CYS A 1 104 ? -3.599 2.701 -26.532 1.00 58.75 104 CYS A O 1
#

Organism: Steinernema carpocapsae (NCBI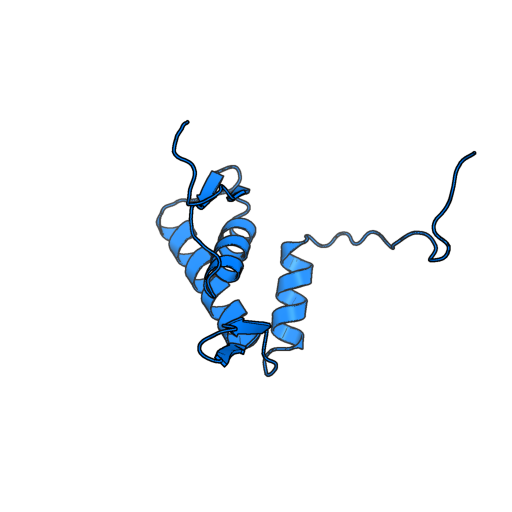:txid34508)

Mean predicted aligned error: 4.4 Å

Secondary structure (DSSP, 8-state):
-----TT-PPPPPSS-HHHHHHHHHHHTTTSEEEE-TTT--EEEHHHHHHHHHHHHH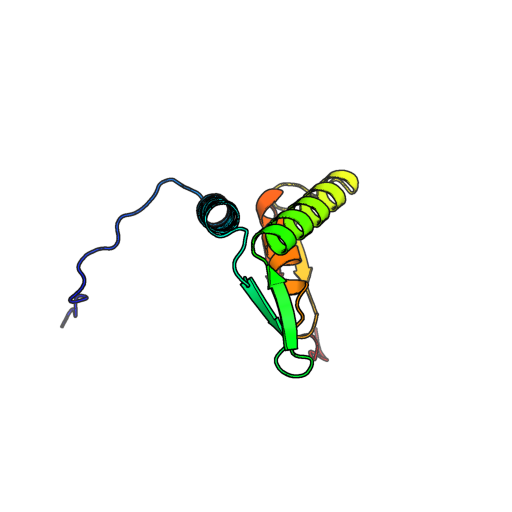HHHHTT--TT-EEEE---S-TTHHHHHHHHHHTTPEEEE--TT----

Nearest PDB structures (foldseek):
  3a9u-assembly1_A  TM=8.972E-01  e=1.590E-06  Populus tomentosa
  3ni2-assembly1_A  TM=8.839E-01  e=1.229E-06  Populus tomentosa
  5u95-assembly4_D  TM=9.229E-01  e=6.151E-06  Nicotiana tabacum
  5u95-assembly3_C  TM=9.193E-01  e=1.249E-05  Nicotiana tabacum
  7kyd-assembly1_A  TM=9.527E-01  e=9.205E-05  Drosophila melanogaster

Solvent-accessible surface area (backbone atoms only — not comparable to full-atom values): 6268 Å² total; per-residue (Å²): 135,89,86,75,68,92,82,62,80,82,80,86,70,92,66,52,74,64,56,55,50,54,51,48,27,65,76,42,30,92,39,76,67,46,66,42,86,88,82,66,49,69,39,30,18,44,54,44,50,50,47,13,50,52,42,25,56,51,38,50,76,72,68,50,37,68,78,40,73,48,78,44,64,58,73,98,54,88,60,53,67,21,52,51,48,8,36,48,72,43,50,25,42,72,41,82,47,69,54,82,66,88,78,136

Foldseek 3Di:
DDDDDPVDDDDDDPDDPLRVLLVVLVVFQAAFPDADPPPRDTDGSVNLNVLLVVLLVVCVVVVNAAAAEDEDQDDDDPSVSSNCSSCVVRNYHYHYDHNPDPDD

pLDDT: mean 94.05, std 7.25, range [58.75, 98.69]

Sequence (104 aa):
MIHKSPFGKYFPTNDSFTDIVLASLRQHKDKPALIHAETGEKVSFAELNHQAHSVASYLEQIEFQRRDVACCAIPNCLEFPALVLGVMMQGGLFSGTNFAFTEC

InterPro domains:
  IPR000873 AMP-dependent synthetase/ligase domain [PF00501] (24-102)
  IPR042099 ANL, N-terminal domain [G3DSA:3.40.50.12780] (2-103)

Radius of gyration: 16.67 Å; Cα contacts (8 Å, |Δi|>4): 127; chains: 1; bounding box: 36×53×42 Å